Protein AF-A0A1I7WSE3-F1 (afdb_monomer_lite)

Foldseek 3Di:
DDDDVCLLVVDDDDDDPPQAPQVVVLVVQCSDNDPVSRDDPVNVVVRVSVVVPVDPDPDHDD

Radius of gyration: 13.53 Å; chains: 1; bounding box: 35×33×26 Å

pLDDT: mean 75.51, std 13.92, range [43.28, 90.38]

Structure (mmCIF, N/CA/C/O backbone):
data_AF-A0A1I7WSE3-F1
#
_entry.id   AF-A0A1I7WSE3-F1
#
loop_
_atom_site.group_PDB
_atom_site.id
_atom_site.type_symbol
_atom_site.label_atom_id
_atom_site.label_alt_id
_atom_site.label_comp_id
_atom_site.label_asym_id
_atom_site.label_entity_id
_atom_site.label_seq_id
_atom_site.pdbx_PDB_ins_code
_atom_site.Cartn_x
_atom_site.Cartn_y
_atom_site.Cartn_z
_atom_site.occupancy
_atom_site.B_iso_or_equiv
_atom_site.auth_seq_id
_atom_site.auth_comp_id
_atom_site.auth_asym_id
_atom_site.auth_atom_id
_atom_site.pdbx_PDB_model_num
ATOM 1 N N . MET A 1 1 ? -10.735 18.137 5.198 1.00 43.50 1 MET A N 1
ATOM 2 C CA . MET A 1 1 ? -9.659 17.230 4.745 1.00 43.5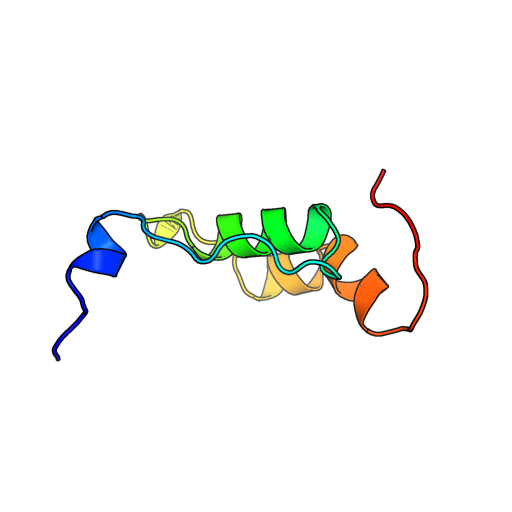0 1 MET A CA 1
ATOM 3 C C . MET A 1 1 ? -10.135 16.558 3.460 1.00 43.50 1 MET A C 1
ATOM 5 O O . MET A 1 1 ? -11.172 15.912 3.501 1.00 43.50 1 MET A O 1
ATOM 9 N N . LYS A 1 2 ? -9.502 16.804 2.305 1.00 56.97 2 LYS A N 1
ATOM 10 C CA . LYS A 1 2 ? -9.913 16.195 1.026 1.00 56.97 2 LYS A CA 1
ATOM 11 C C . LYS A 1 2 ? -9.013 14.998 0.746 1.00 56.97 2 LYS A C 1
ATOM 13 O O . LYS A 1 2 ? -7.884 15.170 0.304 1.00 56.97 2 LYS A O 1
ATOM 18 N N . ILE A 1 3 ? -9.509 13.803 1.045 1.00 69.56 3 ILE A N 1
ATOM 19 C CA . ILE A 1 3 ? -8.877 12.557 0.613 1.00 69.56 3 ILE A CA 1
ATOM 20 C C . ILE A 1 3 ? -9.392 12.263 -0.795 1.00 69.56 3 ILE A C 1
ATOM 22 O O . ILE A 1 3 ? -10.584 12.365 -1.071 1.00 69.56 3 ILE A O 1
ATOM 26 N N . SER A 1 4 ? -8.468 11.963 -1.698 1.00 73.44 4 SER A N 1
ATOM 27 C CA . SER A 1 4 ? -8.759 11.675 -3.099 1.00 73.44 4 SER A CA 1
ATOM 28 C C . SER A 1 4 ? -9.591 10.392 -3.239 1.00 73.44 4 SER A C 1
ATOM 30 O O . SER A 1 4 ? -9.196 9.369 -2.682 1.00 73.44 4 SER A O 1
ATOM 32 N N . CYS A 1 5 ? -10.683 10.400 -4.017 1.00 69.56 5 CYS A N 1
ATOM 33 C CA . CYS A 1 5 ? -11.541 9.216 -4.219 1.00 69.56 5 CYS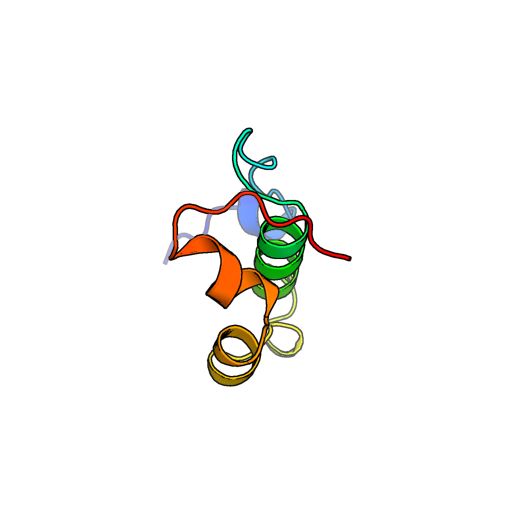 A CA 1
ATOM 34 C C . CYS A 1 5 ? -10.761 7.984 -4.714 1.00 69.56 5 CYS A C 1
ATOM 36 O O . CYS A 1 5 ? -11.067 6.859 -4.332 1.00 69.56 5 CYS A O 1
ATOM 38 N N . HIS A 1 6 ? -9.693 8.205 -5.482 1.00 69.88 6 HIS A N 1
ATOM 39 C CA . HIS A 1 6 ? -8.810 7.166 -6.022 1.00 69.88 6 HIS A CA 1
ATOM 40 C C . HIS A 1 6 ? -8.211 6.254 -4.934 1.00 69.88 6 HIS A C 1
ATOM 42 O O . HIS A 1 6 ? -7.973 5.073 -5.176 1.00 69.88 6 HIS A O 1
ATOM 48 N N . LEU A 1 7 ? -7.994 6.783 -3.723 1.00 71.44 7 LEU A N 1
ATOM 49 C CA . LEU A 1 7 ? -7.469 6.010 -2.595 1.00 71.44 7 LEU A CA 1
ATOM 50 C C . LEU A 1 7 ? -8.476 4.967 -2.101 1.00 71.44 7 LEU A C 1
ATOM 52 O O . LEU A 1 7 ? -8.061 3.853 -1.774 1.00 71.44 7 LEU A O 1
ATOM 56 N N . PHE A 1 8 ? -9.769 5.314 -2.100 1.00 73.31 8 PHE A N 1
ATOM 57 C CA . PHE A 1 8 ? -10.873 4.419 -1.737 1.00 73.31 8 PHE A CA 1
ATOM 58 C C . PHE A 1 8 ? -11.153 3.375 -2.820 1.00 73.31 8 PHE A C 1
ATOM 60 O O . PHE A 1 8 ? -11.552 2.262 -2.499 1.00 73.31 8 PHE A O 1
ATOM 67 N N . SER A 1 9 ? -10.869 3.690 -4.087 1.00 78.19 9 SER A N 1
ATOM 68 C CA . SER A 1 9 ? -10.923 2.724 -5.195 1.00 78.19 9 SER A CA 1
ATOM 69 C C . SER A 1 9 ? -9.806 1.671 -5.150 1.00 78.19 9 SER A C 1
ATOM 71 O O . SER A 1 9 ? -9.736 0.834 -6.043 1.00 78.19 9 SER A O 1
ATOM 73 N N . GLY A 1 10 ? -8.901 1.723 -4.164 1.00 78.12 10 GLY A N 1
ATOM 74 C CA . GLY A 1 10 ? -7.777 0.790 -4.067 1.00 78.12 10 GLY A CA 1
ATOM 75 C C . GLY A 1 10 ? -6.689 1.021 -5.119 1.00 78.12 10 GLY A C 1
ATOM 76 O O . GLY A 1 10 ? -5.801 0.188 -5.265 1.00 78.12 10 GLY A O 1
ATOM 77 N N . MET A 1 11 ? -6.715 2.154 -5.834 1.00 81.06 11 MET A N 1
ATOM 78 C CA . MET A 1 11 ? -5.674 2.484 -6.806 1.00 81.06 11 MET A CA 1
ATOM 79 C C . MET A 1 11 ? -4.345 2.657 -6.072 1.00 81.06 11 MET A C 1
ATOM 81 O O . MET A 1 11 ? -4.231 3.486 -5.159 1.00 81.06 11 MET A O 1
ATOM 85 N N . ARG A 1 12 ? -3.346 1.868 -6.468 1.00 87.19 12 ARG A N 1
ATOM 86 C CA . ARG A 1 12 ? -1.973 1.931 -5.963 1.00 87.19 12 ARG A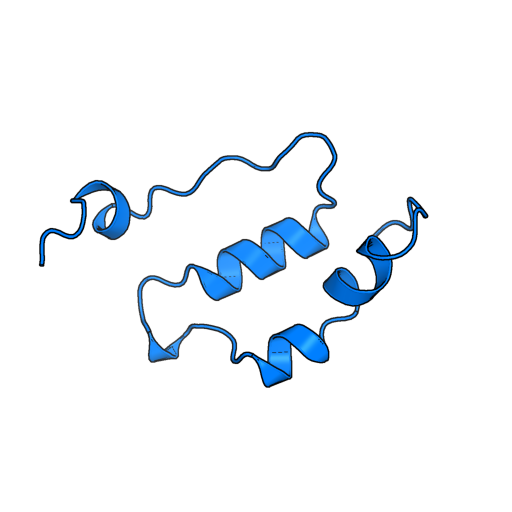 CA 1
ATOM 87 C C . ARG A 1 12 ? -0.995 2.007 -7.130 1.00 87.19 12 ARG A C 1
ATOM 89 O O . ARG A 1 12 ? -1.301 1.501 -8.211 1.00 87.19 12 ARG A O 1
ATOM 96 N N . PRO A 1 13 ? 0.149 2.685 -6.949 1.00 86.38 13 PRO A N 1
ATOM 97 C CA . PRO A 1 13 ? 1.122 2.819 -8.016 1.00 86.38 13 PRO A CA 1
ATOM 98 C C . PRO A 1 13 ? 1.653 1.440 -8.442 1.00 86.38 13 PRO A C 1
ATOM 100 O O . PRO A 1 13 ? 1.798 0.539 -7.605 1.00 86.38 13 PRO A O 1
ATOM 103 N N . PRO A 1 14 ? 1.947 1.259 -9.740 1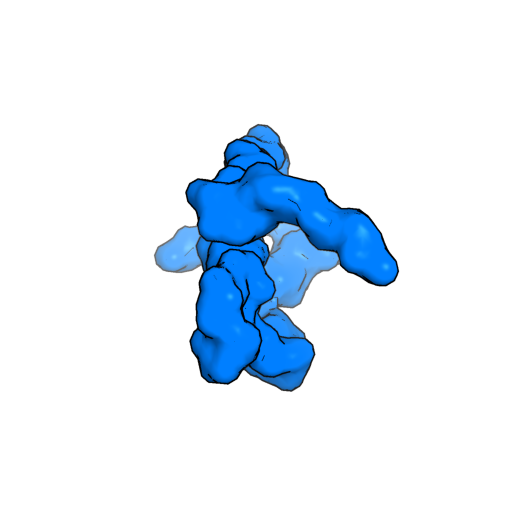.00 87.12 14 PRO A N 1
ATOM 104 C CA . PRO A 1 14 ? 2.583 0.044 -10.223 1.00 87.12 14 PRO A CA 1
ATOM 105 C C . PRO A 1 14 ? 3.992 -0.088 -9.636 1.00 87.12 14 PRO A C 1
ATOM 107 O O . PRO A 1 14 ? 4.621 0.904 -9.257 1.00 87.12 14 PRO A O 1
ATOM 110 N N . ARG A 1 15 ? 4.499 -1.323 -9.588 1.00 83.62 15 ARG A N 1
ATOM 111 C CA . ARG A 1 15 ? 5.843 -1.614 -9.082 1.00 83.62 15 ARG A CA 1
ATOM 112 C C . ARG A 1 15 ? 6.908 -0.826 -9.864 1.00 83.62 15 ARG A C 1
ATOM 114 O 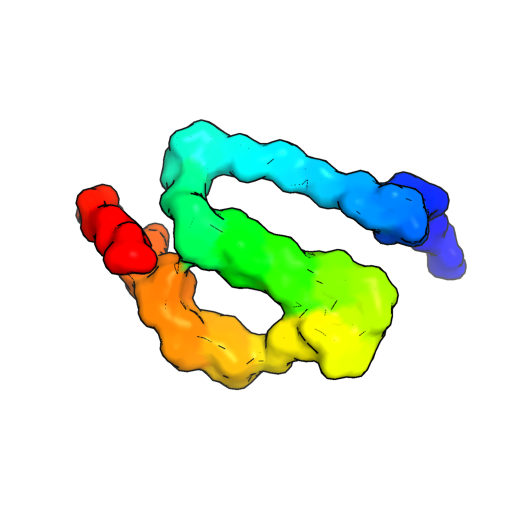O . ARG A 1 15 ? 6.931 -0.903 -11.096 1.00 83.62 15 ARG A O 1
ATOM 121 N N . PRO A 1 16 ? 7.812 -0.094 -9.186 1.00 85.12 16 PRO A N 1
ATOM 122 C CA . PRO A 1 16 ? 8.962 0.523 -9.838 1.00 85.12 16 PRO A CA 1
ATOM 123 C C . PRO A 1 16 ? 9.883 -0.537 -10.457 1.00 85.12 16 PRO A C 1
ATOM 125 O O . PRO A 1 16 ? 10.040 -1.624 -9.908 1.00 85.12 16 PRO A O 1
ATOM 128 N N . ARG A 1 17 ? 10.549 -0.213 -11.573 1.00 78.94 17 ARG A N 1
ATOM 129 C CA . ARG A 1 17 ? 11.376 -1.180 -12.330 1.00 78.94 17 ARG A CA 1
ATOM 130 C C . ARG A 1 17 ? 12.511 -1.801 -11.510 1.00 78.94 17 ARG A C 1
ATOM 132 O O . ARG A 1 17 ? 12.817 -2.969 -11.699 1.00 78.94 17 ARG A O 1
ATOM 139 N N . PHE A 1 18 ? 13.097 -1.021 -10.607 1.00 78.12 18 PHE A N 1
ATOM 140 C CA . PHE A 1 18 ? 14.225 -1.423 -9.762 1.00 78.12 18 PHE A CA 1
ATOM 141 C C . PHE A 1 18 ? 13.801 -1.859 -8.358 1.00 78.12 18 PHE A C 1
ATOM 143 O O . PHE A 1 18 ? 14.648 -2.091 -7.508 1.00 78.12 18 PHE A O 1
ATOM 150 N N . CYS A 1 19 ? 12.496 -1.935 -8.088 1.00 76.69 19 CYS A N 1
ATOM 151 C CA . CYS A 1 19 ? 12.014 -2.363 -6.786 1.00 76.69 19 CYS A CA 1
ATOM 152 C C . CYS A 1 19 ? 11.887 -3.892 -6.778 1.00 76.69 19 CYS A C 1
ATOM 154 O O . CYS A 1 19 ? 11.178 -4.433 -7.644 1.00 76.69 19 CYS A O 1
ATOM 156 N N . PRO A 1 20 ? 12.544 -4.596 -5.839 1.00 80.56 20 PRO A N 1
ATOM 157 C CA . PRO A 1 20 ? 12.372 -6.034 -5.698 1.00 80.56 20 PRO A CA 1
ATOM 158 C C . PRO A 1 20 ? 10.924 -6.348 -5.330 1.00 80.56 20 PRO A C 1
ATOM 160 O O . PRO A 1 20 ? 10.204 -5.531 -4.748 1.00 80.56 20 PRO A O 1
ATOM 163 N N . GLN A 1 21 ? 10.500 -7.559 -5.673 1.00 81.88 21 GLN A N 1
ATOM 164 C CA . GLN A 1 21 ? 9.129 -7.993 -5.448 1.00 81.88 21 GLN A CA 1
ATOM 165 C C . GLN A 1 21 ? 8.765 -7.944 -3.953 1.00 81.88 21 GLN A C 1
ATOM 167 O O . GLN A 1 21 ? 7.745 -7.350 -3.619 1.00 81.88 21 GLN A O 1
ATOM 172 N N . GLY A 1 22 ? 9.656 -8.393 -3.058 1.00 81.31 22 GLY A N 1
ATOM 173 C CA . GLY A 1 22 ? 9.405 -8.405 -1.610 1.00 81.31 22 GLY A CA 1
ATOM 174 C C . GLY A 1 22 ? 9.129 -7.026 -0.998 1.00 81.31 22 GLY A C 1
ATOM 175 O O . GLY A 1 22 ? 8.217 -6.880 -0.187 1.00 81.31 22 GLY A O 1
ATOM 176 N N . VAL A 1 23 ? 9.830 -5.975 -1.443 1.00 83.31 23 VAL A N 1
ATOM 177 C CA . VAL A 1 23 ? 9.539 -4.601 -0.985 1.00 83.31 23 VAL A CA 1
ATOM 178 C C . VAL A 1 23 ? 8.209 -4.099 -1.542 1.00 83.31 23 VAL A C 1
ATOM 180 O O . VAL A 1 23 ? 7.473 -3.401 -0.847 1.00 83.31 23 VAL A O 1
ATOM 183 N N . TYR A 1 24 ? 7.863 -4.453 -2.780 1.00 85.88 24 TYR A N 1
ATOM 184 C CA . TYR A 1 24 ? 6.560 -4.096 -3.339 1.00 85.88 24 TYR A CA 1
ATOM 185 C C . TYR A 1 24 ? 5.402 -4.812 -2.634 1.00 85.88 24 TYR A C 1
ATOM 187 O O . TYR A 1 24 ? 4.364 -4.196 -2.386 1.00 85.88 24 TYR A O 1
ATOM 195 N N . ASP A 1 25 ? 5.594 -6.068 -2.238 1.00 86.12 25 ASP A N 1
ATOM 196 C CA . ASP A 1 25 ? 4.619 -6.812 -1.443 1.00 86.12 25 ASP A CA 1
ATOM 197 C C . ASP A 1 25 ? 4.467 -6.208 -0.039 1.00 86.12 25 ASP A C 1
ATOM 199 O O . ASP A 1 25 ? 3.345 -6.053 0.450 1.00 86.12 25 ASP A O 1
ATOM 203 N N . LEU A 1 26 ? 5.566 -5.766 0.583 1.00 86.81 26 LEU A N 1
ATOM 204 C CA . LEU A 1 26 ? 5.530 -5.014 1.839 1.00 86.81 26 LEU A CA 1
ATOM 205 C C . LEU A 1 26 ? 4.766 -3.686 1.691 1.00 86.81 26 LEU A C 1
ATOM 207 O O . LEU A 1 26 ? 3.891 -3.387 2.504 1.00 86.81 26 LEU A O 1
ATOM 211 N N . MET A 1 27 ? 5.017 -2.922 0.621 1.00 87.75 27 MET A N 1
ATOM 212 C CA . MET A 1 27 ? 4.259 -1.698 0.319 1.00 87.75 27 MET A CA 1
ATOM 213 C C . MET A 1 27 ? 2.752 -1.968 0.197 1.00 87.75 27 MET A C 1
ATOM 215 O O . MET A 1 27 ? 1.945 -1.186 0.703 1.00 87.75 27 MET A O 1
ATOM 219 N N . HIS A 1 28 ? 2.354 -3.084 -0.421 1.00 87.38 28 HIS A N 1
ATOM 220 C CA . HIS A 1 28 ? 0.946 -3.487 -0.508 1.00 87.38 28 HIS A CA 1
ATOM 221 C C . HIS A 1 28 ? 0.325 -3.783 0.859 1.00 87.38 28 HIS A C 1
ATOM 223 O O . HIS A 1 28 ? -0.800 -3.349 1.113 1.00 87.38 28 HIS A O 1
ATOM 229 N N . LYS A 1 29 ? 1.061 -4.433 1.770 1.00 87.88 29 LYS A N 1
ATOM 230 C CA . LYS A 1 29 ? 0.610 -4.654 3.158 1.00 87.88 29 LYS A CA 1
ATOM 231 C C . LYS A 1 29 ? 0.381 -3.327 3.896 1.00 87.88 29 LYS A C 1
ATOM 233 O O . LYS A 1 29 ? -0.617 -3.176 4.600 1.00 87.88 29 LYS A O 1
ATOM 238 N N . CYS A 1 30 ? 1.238 -2.327 3.681 1.00 89.12 30 CYS A N 1
ATOM 239 C CA . CYS A 1 30 ? 1.062 -0.977 4.242 1.00 89.12 30 CYS A CA 1
ATOM 240 C C . CYS A 1 30 ? -0.181 -0.256 3.690 1.00 89.12 30 CYS A C 1
ATOM 242 O O . CYS A 1 30 ? -0.734 0.651 4.315 1.00 89.12 30 CYS A O 1
ATOM 244 N N . TRP A 1 31 ? -0.620 -0.641 2.495 1.00 88.62 31 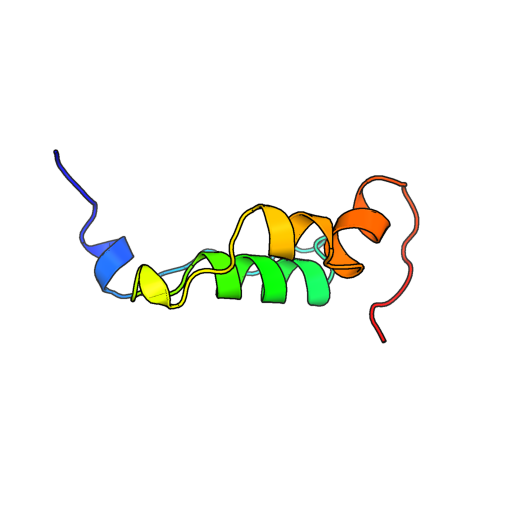TRP A N 1
ATOM 245 C CA . TRP A 1 31 ? -1.693 -0.008 1.736 1.00 88.62 31 TRP A CA 1
ATOM 246 C C . TRP A 1 31 ? -3.070 -0.638 1.918 1.00 88.62 31 TRP A C 1
ATOM 248 O O . TRP A 1 31 ? -3.997 -0.248 1.193 1.00 88.62 31 TRP A O 1
ATOM 258 N N . ALA A 1 32 ? -3.218 -1.537 2.894 1.00 87.81 32 ALA A N 1
ATOM 259 C CA . ALA A 1 32 ? -4.487 -2.162 3.226 1.00 87.81 32 ALA A CA 1
ATOM 260 C C . ALA A 1 32 ? -5.601 -1.114 3.415 1.00 87.81 32 ALA A C 1
ATOM 262 O O . ALA A 1 32 ? -5.428 -0.077 4.075 1.00 87.81 32 ALA A O 1
ATOM 263 N N . SER A 1 33 ? -6.750 -1.385 2.787 1.00 84.88 33 SER A N 1
ATOM 264 C CA . SER A 1 33 ? -7.931 -0.515 2.840 1.00 84.88 33 SER A CA 1
ATOM 265 C C . SER A 1 33 ? -8.437 -0.350 4.270 1.00 84.88 33 SER A C 1
ATOM 267 O O . SER A 1 33 ? -8.796 0.755 4.674 1.00 84.88 33 SER A O 1
ATOM 269 N N . GLU A 1 34 ? -8.411 -1.437 5.039 1.00 86.44 34 GLU A N 1
ATOM 270 C CA . GLU A 1 34 ? -8.737 -1.444 6.460 1.00 86.44 34 GLU A CA 1
ATOM 271 C C . GLU A 1 34 ? -7.508 -1.023 7.276 1.00 86.44 34 GLU A C 1
ATOM 273 O O . GLU A 1 34 ? -6.435 -1.605 7.091 1.00 86.44 34 GLU A O 1
ATOM 278 N N . PRO A 1 35 ? -7.635 -0.025 8.167 1.00 85.12 35 PRO A N 1
ATOM 279 C CA . PRO A 1 35 ? -6.512 0.464 8.960 1.00 85.12 35 PRO A CA 1
ATOM 280 C C . PRO A 1 35 ? -5.952 -0.616 9.891 1.00 85.12 35 PRO A C 1
ATOM 282 O O . PRO A 1 35 ? -4.738 -0.717 10.013 1.00 85.12 35 PRO A O 1
ATOM 285 N N . ASP A 1 36 ? -6.808 -1.468 10.457 1.00 88.56 36 ASP A N 1
ATOM 286 C CA . ASP A 1 36 ? -6.420 -2.559 11.362 1.00 88.56 36 ASP A CA 1
ATOM 287 C C . ASP A 1 36 ? -5.648 -3.688 10.666 1.00 88.56 36 ASP A C 1
ATOM 289 O O . ASP A 1 36 ? -4.982 -4.485 11.317 1.00 88.56 36 ASP A O 1
ATOM 293 N N . LYS A 1 37 ? -5.728 -3.766 9.331 1.00 87.56 37 LYS A N 1
ATOM 294 C CA . LYS A 1 37 ? -4.981 -4.745 8.525 1.00 87.56 37 LYS A CA 1
ATOM 295 C C . LYS A 1 37 ? -3.626 -4.221 8.064 1.00 87.56 37 LYS A C 1
ATOM 297 O O . LYS A 1 37 ? -2.890 -4.953 7.403 1.00 87.56 37 LYS A O 1
ATOM 302 N N . ARG A 1 38 ? -3.308 -2.955 8.344 1.00 90.38 38 ARG A N 1
ATOM 303 C CA . ARG A 1 38 ? -2.007 -2.393 7.996 1.00 90.38 38 ARG A CA 1
ATOM 304 C C . ARG A 1 38 ? -0.963 -2.944 8.948 1.00 90.38 38 ARG A C 1
ATOM 306 O O . ARG A 1 38 ? -1.152 -2.966 10.158 1.00 90.38 38 ARG A O 1
ATOM 313 N N . VAL A 1 39 ? 0.146 -3.358 8.360 1.00 89.12 39 VAL A N 1
ATOM 314 C CA . VAL A 1 39 ? 1.356 -3.739 9.081 1.00 89.12 39 VAL A CA 1
ATOM 315 C C . VAL A 1 39 ? 1.842 -2.574 9.957 1.00 89.12 39 VAL A C 1
ATOM 317 O O . VAL A 1 39 ? 1.757 -1.408 9.556 1.00 89.12 39 VAL A O 1
ATOM 320 N N . THR A 1 40 ? 2.311 -2.883 11.168 1.00 90.00 40 THR A N 1
ATOM 321 C CA . THR A 1 40 ? 2.844 -1.872 12.089 1.00 90.00 40 THR A CA 1
ATOM 322 C C . THR A 1 40 ? 4.249 -1.441 11.674 1.00 90.00 40 THR A C 1
ATOM 324 O O . THR A 1 40 ? 4.940 -2.137 10.933 1.00 90.00 40 THR A O 1
ATOM 327 N N . ALA A 1 41 ? 4.707 -0.283 12.154 1.00 87.25 41 ALA A N 1
ATOM 328 C CA . ALA A 1 41 ? 6.078 0.153 11.890 1.00 87.25 41 ALA A CA 1
ATOM 329 C C . ALA A 1 41 ? 7.121 -0.829 12.455 1.00 87.25 41 ALA A C 1
ATOM 331 O O . ALA A 1 41 ? 8.181 -0.998 11.863 1.00 87.25 41 ALA A O 1
ATOM 332 N N . GLU A 1 42 ? 6.806 -1.494 13.566 1.00 88.06 42 GLU A N 1
ATOM 333 C CA . GLU A 1 42 ? 7.668 -2.495 14.198 1.00 88.06 42 GLU A CA 1
ATOM 334 C C . GLU A 1 42 ? 7.790 -3.745 13.319 1.00 88.06 42 GLU A C 1
ATOM 336 O O . GLU A 1 42 ? 8.899 -4.195 13.049 1.00 88.06 42 GLU A O 1
ATOM 341 N N . ASP A 1 43 ? 6.671 -4.241 12.784 1.00 86.44 43 ASP A N 1
ATOM 342 C CA . ASP A 1 43 ? 6.659 -5.364 11.839 1.00 86.44 43 ASP A CA 1
ATOM 343 C C . ASP A 1 43 ? 7.418 -5.046 10.539 1.00 86.44 43 ASP A C 1
ATOM 345 O O . ASP A 1 43 ? 8.067 -5.921 9.973 1.00 86.44 43 ASP A O 1
ATOM 349 N N . ILE A 1 44 ? 7.363 -3.794 10.066 1.00 85.94 44 ILE A N 1
ATOM 350 C CA . ILE A 1 44 ? 8.102 -3.344 8.873 1.00 85.94 44 ILE A CA 1
ATOM 351 C C . ILE A 1 44 ? 9.617 -3.421 9.100 1.00 85.94 44 ILE A C 1
ATOM 353 O O . ILE A 1 44 ? 10.342 -3.851 8.209 1.00 85.94 44 ILE A O 1
ATOM 357 N N . LEU A 1 45 ? 10.091 -2.997 10.274 1.00 83.19 45 LEU A N 1
ATOM 358 C CA . LEU A 1 45 ? 11.514 -3.019 10.635 1.00 83.19 45 LEU A CA 1
ATOM 359 C C . LEU A 1 45 ? 12.047 -4.440 10.854 1.00 83.19 45 LEU A C 1
ATOM 361 O O . LEU A 1 45 ? 13.246 -4.662 10.772 1.00 83.19 45 LEU A O 1
ATOM 365 N N . LEU A 1 46 ? 11.167 -5.397 11.141 1.00 82.62 46 LEU A N 1
ATOM 366 C CA . LEU A 1 46 ? 11.515 -6.811 11.257 1.00 82.62 46 LEU A CA 1
ATOM 367 C C . LEU A 1 46 ? 11.476 -7.540 9.904 1.00 82.62 46 LEU A C 1
ATOM 369 O O . LEU A 1 46 ? 11.894 -8.697 9.832 1.00 82.62 46 LEU A O 1
ATOM 373 N N . ASP A 1 47 ? 10.961 -6.905 8.842 1.00 79.44 47 ASP A N 1
ATOM 374 C CA . ASP A 1 47 ? 10.833 -7.536 7.531 1.00 79.44 47 ASP A CA 1
ATOM 375 C C . ASP A 1 47 ? 12.202 -7.563 6.816 1.00 79.44 47 ASP A C 1
ATOM 377 O O . ASP A 1 47 ? 12.751 -6.512 6.458 1.00 79.44 47 ASP A O 1
ATOM 381 N N . PRO A 1 48 ? 12.762 -8.757 6.543 1.00 71.62 48 PRO A N 1
ATOM 382 C CA . PRO A 1 48 ? 14.082 -8.890 5.931 1.00 71.62 48 PRO A CA 1
ATOM 383 C C . PRO A 1 48 ? 14.136 -8.321 4.504 1.00 71.62 48 PRO A C 1
ATOM 385 O O . PRO A 1 48 ? 15.220 -8.018 3.993 1.00 71.62 48 PRO A O 1
ATOM 388 N N . CYS A 1 49 ? 12.983 -8.146 3.845 1.00 66.94 49 CYS A N 1
ATOM 389 C CA . CYS A 1 49 ? 12.916 -7.563 2.509 1.00 66.94 49 CYS A CA 1
ATOM 390 C C . CYS A 1 49 ? 13.232 -6.064 2.513 1.00 66.94 49 CYS A C 1
ATOM 392 O O . CYS A 1 49 ? 13.702 -5.557 1.494 1.00 66.94 49 CYS A O 1
ATOM 394 N N . LEU A 1 50 ? 12.989 -5.352 3.620 1.00 71.44 50 LEU A N 1
ATOM 395 C CA . LEU A 1 50 ? 13.312 -3.929 3.734 1.00 71.44 50 LEU A CA 1
ATOM 396 C C . LEU A 1 50 ? 14.811 -3.715 3.979 1.00 71.44 50 LEU A C 1
ATOM 398 O O . LEU A 1 50 ? 15.438 -2.894 3.307 1.00 71.44 50 LEU A O 1
ATOM 402 N N . GLU A 1 51 ? 15.386 -4.497 4.891 1.00 59.44 51 GLU A N 1
ATOM 403 C CA . GLU A 1 51 ? 16.791 -4.400 5.304 1.00 59.44 51 GLU A CA 1
ATOM 404 C C . GLU A 1 51 ? 17.763 -4.621 4.128 1.00 59.44 51 GLU A C 1
ATOM 406 O O . GLU A 1 51 ? 18.783 -3.945 3.995 1.00 59.44 51 GLU A O 1
ATOM 411 N N . THR A 1 52 ? 17.406 -5.534 3.221 1.00 55.47 52 THR A N 1
ATOM 412 C CA . THR A 1 52 ? 18.256 -5.969 2.101 1.00 55.47 52 THR A CA 1
ATOM 413 C C . THR A 1 52 ? 18.451 -4.885 1.024 1.00 55.47 52 THR A C 1
ATOM 415 O O . THR A 1 52 ? 19.357 -4.990 0.206 1.00 55.47 52 THR A O 1
ATOM 418 N N . GLN A 1 53 ? 17.632 -3.826 1.011 1.00 52.59 53 GLN A N 1
ATOM 419 C CA . GLN A 1 53 ? 17.593 -2.826 -0.072 1.00 52.59 53 GLN A CA 1
ATOM 420 C C . GLN A 1 53 ? 18.205 -1.466 0.287 1.00 52.59 53 GLN A C 1
ATOM 422 O O . GLN A 1 53 ? 18.253 -0.572 -0.557 1.00 52.59 53 GLN A O 1
ATOM 427 N N . ILE A 1 54 ? 18.670 -1.290 1.527 1.00 61.00 54 ILE A N 1
ATOM 428 C CA . ILE A 1 54 ? 19.396 -0.080 1.953 1.00 61.00 54 ILE A CA 1
ATOM 429 C C . ILE A 1 54 ? 20.896 -0.211 1.623 1.00 61.00 54 ILE A C 1
ATOM 431 O O . ILE A 1 54 ? 21.583 0.790 1.423 1.00 61.00 54 ILE A O 1
ATOM 435 N N . SER A 1 55 ? 21.395 -1.442 1.482 1.00 48.44 55 SER A N 1
ATOM 436 C CA . SER A 1 55 ? 22.700 -1.748 0.894 1.00 48.44 55 SER A CA 1
ATOM 437 C C . SER A 1 55 ? 22.528 -2.169 -0.565 1.00 48.44 55 SER A C 1
ATOM 439 O O . SER A 1 55 ? 21.763 -3.086 -0.838 1.00 48.44 55 SER A O 1
ATOM 441 N N . ASP A 1 56 ? 23.250 -1.526 -1.481 1.00 54.25 56 ASP A N 1
ATOM 442 C CA . ASP A 1 56 ? 23.366 -1.853 -2.910 1.00 54.25 56 ASP A CA 1
ATOM 443 C C . ASP A 1 56 ? 23.764 -3.329 -3.138 1.00 54.25 56 ASP A C 1
ATOM 445 O O . ASP A 1 56 ? 24.935 -3.662 -3.297 1.00 54.25 56 ASP A O 1
ATOM 449 N N . ASN A 1 57 ? 22.803 -4.252 -3.080 1.00 56.84 57 ASN A N 1
ATOM 450 C CA . ASN A 1 57 ? 23.016 -5.652 -3.419 1.00 56.84 57 ASN A CA 1
ATOM 451 C C . ASN A 1 57 ? 21.724 -6.240 -4.011 1.00 56.84 57 ASN A C 1
ATOM 453 O O . ASN A 1 57 ? 20.705 -6.295 -3.315 1.00 56.84 57 ASN A O 1
ATOM 457 N N . PRO A 1 58 ? 21.728 -6.692 -5.278 1.00 54.56 58 PRO A N 1
ATOM 458 C CA . PRO A 1 58 ? 20.605 -7.397 -5.884 1.00 54.56 58 PRO A CA 1
ATOM 459 C C . PRO A 1 58 ? 20.519 -8.820 -5.312 1.00 54.56 58 PRO A C 1
ATOM 461 O O . PRO A 1 58 ? 20.763 -9.799 -6.007 1.00 54.56 58 PRO A O 1
ATOM 464 N N . ALA A 1 59 ? 20.211 -8.939 -4.022 1.00 48.22 59 ALA A N 1
ATOM 465 C CA . ALA A 1 59 ? 19.901 -10.214 -3.405 1.00 48.22 59 ALA A CA 1
ATOM 466 C C . ALA A 1 59 ? 18.398 -10.461 -3.544 1.00 48.22 59 ALA A C 1
ATOM 468 O O . ALA A 1 59 ? 17.558 -9.758 -2.981 1.00 48.22 59 ALA A O 1
ATOM 469 N N . GLU A 1 60 ? 18.107 -11.441 -4.386 1.00 48.53 60 GLU A N 1
ATOM 470 C CA . GLU A 1 60 ? 16.810 -12.039 -4.644 1.00 48.53 60 GLU A CA 1
ATOM 471 C C . GLU A 1 60 ? 16.096 -12.363 -3.323 1.00 48.53 60 GLU A C 1
ATOM 473 O O . GLU A 1 60 ? 16.653 -13.016 -2.439 1.00 48.53 60 GLU A O 1
ATOM 478 N N . CYS A 1 61 ? 14.858 -11.884 -3.180 1.00 43.28 61 CYS A N 1
ATOM 479 C CA . CYS A 1 61 ? 13.958 -12.383 -2.146 1.00 43.28 61 CYS A CA 1
ATOM 480 C C . CYS A 1 61 ? 13.708 -13.880 -2.427 1.00 43.28 61 CYS A C 1
ATOM 482 O O . CYS A 1 61 ? 13.420 -14.191 -3.588 1.00 43.28 61 CYS A O 1
ATOM 484 N N . PRO A 1 62 ? 13.832 -14.787 -1.439 1.00 51.28 62 PRO A N 1
ATOM 485 C CA . PRO A 1 62 ? 13.485 -16.195 -1.625 1.00 51.28 62 PRO A CA 1
ATOM 486 C C . PRO A 1 62 ? 12.003 -16.393 -1.973 1.00 51.28 62 PRO A C 1
ATOM 488 O O . PRO A 1 62 ? 11.170 -15.555 -1.552 1.00 51.28 62 PRO A O 1
#

Sequence (62 aa):
MKISCHLFSGMRPPRPRFCPQGVYDLMHKCWASEPDKRVTAEDILLDPCLETQISDNPAECP

InterPro domains:
  IPR001245 Serine-threonine/tyrosine-protein kinase, catalytic domain [PF07714] (6-45)
  IPR011009 Protein kinase-like domain superfamily [SSF56112] (5-54)

Organism: Heterorhabditis bacteriophora (NCBI:txid37862)

Secondary structure (DSSP, 8-state):
----HHHHTT--PPPPTTS-HHHHHHHHHHT-SSGGGSPPHHHHHT-HHHHTTTSS------